Protein AF-A0A2V2AMR2-F1 (afdb_monomer)

Sequence (107 aa):
MQAVNTQLIELYWQVGAYISRKLEKAEWGDSVVGQLAEHLAQTQPGLRGFTRSNLFRMRQFYEIYCTEEKVAPLVRQLSWSHNLIIFGQSKRSEEREFYVRLSVQEK

Secondary structure (DSSP, 8-state):
-----HHHHHHHHHHHHHHHHHHHTTS--HHHHHHHHHHHHHHSTT--S--HHHHHHHHHHHHHHTT-TTTHHHHTTS-HHHHHHHHHH--SHHHHHHHHHHHHHT-

pLDDT: mean 89.45, std 8.75, range [43.75, 96.69]

Structure (mmCIF, N/CA/C/O backbone):
data_AF-A0A2V2AMR2-F1
#
_entry.id   AF-A0A2V2AMR2-F1
#
loop_
_atom_site.group_PDB
_atom_site.id
_atom_site.type_symbol
_atom_site.label_atom_id
_atom_site.label_alt_id
_atom_site.label_comp_id
_atom_site.label_asym_id
_atom_site.label_entity_id
_atom_site.label_seq_id
_atom_site.pdbx_PDB_ins_code
_atom_site.Cartn_x
_atom_site.Cartn_y
_atom_site.Cartn_z
_atom_site.occupancy
_atom_site.B_iso_or_equiv
_atom_site.auth_seq_id
_atom_site.auth_comp_id
_atom_site.auth_asym_id
_atom_site.auth_atom_id
_atom_site.pdbx_PDB_model_num
ATOM 1 N N . MET A 1 1 ? -22.111 5.982 7.376 1.00 43.75 1 MET A N 1
ATOM 2 C CA . MET A 1 1 ? -21.071 4.933 7.353 1.00 43.75 1 MET A CA 1
ATOM 3 C C . MET A 1 1 ? -20.703 4.646 5.905 1.00 43.75 1 MET A C 1
ATOM 5 O O . MET A 1 1 ? -21.557 4.194 5.154 1.00 43.75 1 MET A O 1
ATOM 9 N N . GLN A 1 2 ? -19.486 4.986 5.471 1.00 52.97 2 GLN A N 1
ATOM 10 C CA . GLN A 1 2 ? -18.995 4.570 4.152 1.00 52.97 2 GLN A CA 1
ATOM 11 C C . GLN A 1 2 ? -18.676 3.077 4.221 1.00 52.97 2 GLN A C 1
ATOM 13 O O . GLN A 1 2 ? -17.794 2.674 4.977 1.00 52.97 2 GLN A O 1
ATOM 18 N N . ALA A 1 3 ? -19.397 2.258 3.455 1.00 61.72 3 ALA A N 1
ATOM 19 C CA . ALA A 1 3 ? -19.051 0.853 3.300 1.00 61.72 3 ALA A CA 1
ATOM 20 C C . ALA A 1 3 ? -17.611 0.758 2.773 1.00 61.72 3 ALA A C 1
ATOM 22 O O . ALA A 1 3 ? -17.290 1.298 1.711 1.00 61.72 3 ALA A O 1
ATOM 23 N N . VAL A 1 4 ? -16.723 0.115 3.534 1.00 64.19 4 VAL A N 1
ATOM 24 C CA . VAL A 1 4 ? -15.365 -0.151 3.058 1.00 64.19 4 VAL A CA 1
ATOM 25 C C . VAL A 1 4 ? -15.455 -1.198 1.960 1.00 64.19 4 VAL A C 1
ATOM 27 O O . VAL A 1 4 ? -15.953 -2.299 2.181 1.00 64.19 4 VAL A O 1
ATOM 30 N N . ASN A 1 5 ? -14.955 -0.861 0.773 1.00 79.69 5 ASN A N 1
ATOM 31 C CA . ASN A 1 5 ? -14.816 -1.826 -0.307 1.00 79.69 5 ASN A CA 1
ATOM 32 C C . ASN A 1 5 ? -13.557 -2.672 -0.065 1.00 79.69 5 ASN A C 1
ATOM 34 O O . ASN A 1 5 ? -12.488 -2.379 -0.595 1.00 79.69 5 ASN A O 1
ATOM 38 N N . THR A 1 6 ? -13.680 -3.704 0.769 1.00 84.19 6 THR A N 1
ATOM 39 C CA . THR A 1 6 ? -12.573 -4.598 1.144 1.00 84.19 6 THR A CA 1
ATOM 40 C C . THR A 1 6 ? -11.919 -5.255 -0.075 1.00 84.19 6 THR A C 1
ATOM 42 O O . THR A 1 6 ? -10.706 -5.428 -0.093 1.00 84.19 6 THR A O 1
ATOM 45 N N . GLN A 1 7 ? -12.688 -5.552 -1.130 1.00 89.25 7 GLN A N 1
ATOM 46 C CA . GLN A 1 7 ? -12.148 -6.107 -2.377 1.00 89.25 7 GLN A CA 1
ATOM 47 C C . GLN A 1 7 ? -11.215 -5.120 -3.084 1.00 89.25 7 GLN A C 1
ATOM 49 O O . GLN A 1 7 ? -10.162 -5.513 -3.577 1.00 89.25 7 GLN A O 1
ATOM 54 N N . LEU A 1 8 ? -11.566 -3.831 -3.100 1.00 91.19 8 LEU A N 1
ATOM 55 C CA . LEU A 1 8 ? -10.708 -2.791 -3.666 1.00 91.19 8 LEU A CA 1
ATOM 56 C C . LEU A 1 8 ? -9.410 -2.627 -2.865 1.00 91.19 8 LEU A C 1
ATOM 58 O O . LEU A 1 8 ? -8.347 -2.453 -3.453 1.00 91.19 8 LEU A O 1
ATOM 62 N N . ILE A 1 9 ? -9.485 -2.694 -1.534 1.00 94.62 9 ILE A N 1
ATOM 63 C CA . ILE A 1 9 ? -8.297 -2.589 -0.674 1.00 94.62 9 ILE A CA 1
ATOM 64 C C . ILE A 1 9 ? -7.386 -3.805 -0.846 1.00 94.62 9 ILE A C 1
ATOM 66 O O . ILE A 1 9 ? -6.172 -3.645 -0.950 1.00 94.62 9 ILE A O 1
ATOM 70 N N . GLU A 1 10 ? -7.958 -5.003 -0.946 1.00 94.25 10 GLU A N 1
ATOM 71 C CA . GLU A 1 10 ? -7.205 -6.221 -1.248 1.00 94.25 10 GLU A CA 1
ATOM 72 C C . GLU A 1 10 ? -6.557 -6.145 -2.640 1.00 94.25 10 GLU A C 1
ATOM 74 O O . GLU A 1 10 ? -5.389 -6.489 -2.798 1.00 94.25 10 GLU A O 1
ATOM 79 N N . LEU A 1 11 ? -7.253 -5.603 -3.643 1.00 94.19 11 LEU A N 1
ATOM 80 C CA . LEU A 1 11 ? -6.665 -5.358 -4.961 1.00 94.19 11 LEU A CA 1
ATOM 81 C C . LEU A 1 11 ? -5.470 -4.397 -4.877 1.00 94.19 11 LEU A C 1
ATOM 83 O O . LEU A 1 11 ? -4.420 -4.659 -5.459 1.00 94.19 11 LEU A O 1
ATOM 87 N N . TYR A 1 12 ? -5.598 -3.300 -4.130 1.00 95.69 12 TYR A N 1
ATOM 88 C CA . TYR A 1 12 ? -4.503 -2.346 -3.929 1.00 95.69 12 TYR A CA 1
ATOM 89 C C . TYR A 1 12 ? -3.313 -2.977 -3.202 1.00 95.69 12 TYR A C 1
ATOM 91 O O . TYR A 1 12 ? -2.168 -2.728 -3.579 1.00 95.69 12 TYR A O 1
ATOM 99 N N . TRP A 1 13 ? -3.573 -3.836 -2.215 1.00 96.00 13 TRP A N 1
ATOM 100 C CA . TRP A 1 13 ? -2.547 -4.635 -1.548 1.00 96.00 13 TRP A CA 1
ATOM 101 C C . TRP A 1 13 ? -1.793 -5.532 -2.538 1.00 96.00 13 TRP A C 1
ATOM 103 O O . TRP A 1 13 ? -0.563 -5.510 -2.590 1.00 96.00 13 TRP A O 1
ATOM 113 N N . GLN A 1 14 ? -2.522 -6.277 -3.372 1.00 96.06 14 GLN A N 1
ATOM 114 C CA . GLN A 1 14 ? -1.943 -7.185 -4.365 1.00 96.06 14 GLN A CA 1
ATOM 115 C C . GLN A 1 14 ? -1.126 -6.448 -5.430 1.00 96.06 14 GLN A C 1
ATOM 117 O O . GLN A 1 14 ? -0.034 -6.893 -5.786 1.00 96.06 14 GLN A O 1
ATOM 122 N N . VAL A 1 15 ? -1.615 -5.303 -5.912 1.00 95.50 15 VAL A N 1
ATOM 123 C CA . VAL A 1 15 ? -0.891 -4.456 -6.871 1.00 95.50 15 VAL A CA 1
ATOM 124 C C . VAL A 1 15 ? 0.390 -3.913 -6.246 1.00 95.50 15 VAL A C 1
ATOM 126 O O . VAL A 1 15 ? 1.448 -3.972 -6.872 1.00 95.50 15 VAL A O 1
ATOM 129 N N . GLY A 1 16 ? 0.325 -3.453 -4.995 1.00 95.81 16 GLY A N 1
ATOM 130 C CA . GLY A 1 16 ? 1.498 -3.024 -4.240 1.00 95.81 16 GLY A CA 1
ATOM 131 C C . GLY A 1 16 ? 2.551 -4.121 -4.108 1.00 95.81 16 GLY A C 1
ATOM 132 O O . GLY A 1 16 ? 3.719 -3.898 -4.429 1.00 95.81 16 GLY A O 1
ATOM 133 N N . ALA A 1 17 ? 2.118 -5.325 -3.723 1.00 96.38 17 ALA A N 1
ATOM 134 C CA . ALA A 1 17 ? 2.971 -6.505 -3.619 1.00 96.38 17 ALA A CA 1
ATOM 135 C C . ALA A 1 17 ? 3.631 -6.864 -4.953 1.00 96.38 17 ALA A C 1
ATOM 137 O O . ALA A 1 17 ? 4.822 -7.174 -5.004 1.00 96.38 17 ALA A O 1
ATOM 138 N N . TYR A 1 18 ? 2.861 -6.820 -6.040 1.00 95.12 18 TYR A N 1
ATOM 139 C CA . TYR A 1 18 ? 3.353 -7.117 -7.378 1.00 95.12 18 TYR A CA 1
ATOM 140 C C . TYR A 1 18 ? 4.435 -6.123 -7.814 1.00 95.12 18 TYR A C 1
ATOM 142 O O . TYR A 1 18 ? 5.516 -6.543 -8.226 1.00 95.12 18 TYR A O 1
ATOM 150 N N . ILE A 1 19 ? 4.175 -4.821 -7.660 1.00 93.81 19 ILE A N 1
ATOM 151 C CA . ILE A 1 19 ? 5.135 -3.763 -8.000 1.00 93.81 19 ILE A CA 1
ATOM 152 C C . ILE A 1 19 ? 6.416 -3.907 -7.168 1.00 93.81 19 ILE A C 1
ATOM 154 O O . ILE A 1 19 ? 7.508 -3.873 -7.731 1.00 93.81 19 ILE A O 1
ATOM 158 N N . SER A 1 20 ? 6.291 -4.096 -5.850 1.00 94.31 20 SER A N 1
ATOM 159 C CA . SER A 1 20 ? 7.439 -4.221 -4.941 1.00 94.31 20 SER A CA 1
ATOM 160 C C . SER A 1 20 ? 8.347 -5.396 -5.333 1.00 94.31 20 SER A C 1
ATOM 162 O O . SER A 1 20 ? 9.538 -5.205 -5.563 1.00 94.31 20 SER A O 1
ATOM 164 N N . ARG A 1 21 ? 7.774 -6.586 -5.576 1.00 93.25 21 ARG A N 1
ATOM 165 C CA . ARG A 1 21 ? 8.528 -7.778 -6.018 1.00 93.25 21 ARG A CA 1
ATOM 166 C C . ARG A 1 21 ? 9.220 -7.593 -7.369 1.00 93.25 21 ARG A C 1
ATOM 168 O O . ARG A 1 21 ? 10.302 -8.132 -7.581 1.00 93.25 21 ARG A O 1
ATOM 175 N N . LYS A 1 22 ? 8.590 -6.883 -8.310 1.00 91.88 22 LYS A N 1
ATOM 176 C CA . LYS A 1 22 ? 9.182 -6.610 -9.630 1.00 91.88 22 LYS A CA 1
ATOM 177 C C . LYS A 1 22 ? 10.382 -5.666 -9.542 1.00 91.88 22 LYS A C 1
ATOM 179 O O . LYS A 1 22 ? 11.356 -5.863 -10.265 1.00 91.88 22 LYS A O 1
ATOM 184 N N . LEU A 1 23 ? 10.325 -4.680 -8.648 1.00 88.00 23 LEU A N 1
ATOM 185 C CA . LEU A 1 23 ? 11.438 -3.764 -8.389 1.00 88.00 23 LEU A CA 1
ATOM 186 C C . LEU A 1 23 ? 12.572 -4.450 -7.621 1.00 88.00 23 LEU A C 1
ATOM 188 O O . LEU A 1 23 ? 13.730 -4.291 -7.989 1.00 88.00 23 LEU A O 1
ATOM 192 N N . GLU A 1 24 ? 12.249 -5.259 -6.608 1.00 88.31 24 GLU A N 1
ATOM 193 C CA . GLU A 1 24 ? 13.236 -6.017 -5.824 1.00 88.31 24 GLU A CA 1
ATOM 194 C C . GLU A 1 24 ? 14.074 -6.954 -6.706 1.00 88.31 24 GLU A C 1
ATOM 196 O O . GLU A 1 24 ? 15.289 -7.042 -6.556 1.00 88.31 24 GLU A O 1
ATOM 201 N N . LYS A 1 25 ? 13.442 -7.602 -7.692 1.00 87.88 25 LYS A N 1
ATOM 202 C CA . LYS A 1 25 ? 14.128 -8.460 -8.670 1.00 87.88 25 LYS A CA 1
ATOM 203 C C . LYS A 1 25 ? 14.908 -7.693 -9.746 1.00 87.88 25 LYS A C 1
ATOM 205 O O . LYS A 1 25 ? 15.424 -8.323 -10.665 1.00 87.88 25 LYS A O 1
ATOM 210 N N . ALA A 1 26 ? 14.950 -6.359 -9.676 1.00 81.44 26 ALA A N 1
ATOM 211 C CA . ALA A 1 26 ? 15.488 -5.470 -10.708 1.00 81.44 26 ALA A CA 1
ATOM 212 C C . ALA A 1 26 ? 14.891 -5.708 -12.113 1.00 81.44 26 ALA A C 1
ATOM 214 O O . ALA A 1 26 ? 15.459 -5.288 -13.119 1.00 81.44 26 ALA A O 1
ATOM 215 N N . GLU A 1 27 ? 13.728 -6.366 -12.194 1.00 79.38 27 GLU A N 1
ATOM 216 C CA . GLU A 1 27 ? 13.010 -6.569 -13.453 1.00 79.38 27 GLU A CA 1
ATOM 217 C C . GLU A 1 27 ? 12.397 -5.244 -13.917 1.00 79.38 27 GLU A C 1
ATOM 219 O O . GLU A 1 27 ? 12.285 -4.991 -15.117 1.00 79.38 27 GLU A O 1
ATOM 224 N N . TRP A 1 28 ? 11.989 -4.400 -12.963 1.00 81.81 28 TRP A N 1
ATOM 225 C CA . TRP A 1 28 ? 11.431 -3.073 -13.198 1.00 81.81 28 TRP A CA 1
ATOM 226 C C . TRP A 1 28 ? 12.359 -1.988 -12.645 1.00 81.81 28 TRP A C 1
ATOM 228 O O . TRP A 1 28 ? 12.946 -2.144 -11.580 1.00 81.81 28 TRP A O 1
ATOM 238 N N . GLY A 1 29 ? 12.451 -0.863 -13.355 1.00 76.62 29 GLY A N 1
ATOM 239 C CA . GLY A 1 29 ? 12.916 0.411 -12.797 1.00 76.62 29 GLY A CA 1
ATOM 240 C C . GLY A 1 29 ? 11.732 1.303 -12.403 1.00 76.62 29 GLY A C 1
ATOM 241 O O . GLY A 1 29 ? 10.593 1.038 -12.789 1.00 76.62 29 GLY A O 1
ATOM 242 N N . ASP A 1 30 ? 11.981 2.409 -11.693 1.00 73.19 30 ASP A N 1
ATOM 243 C CA . ASP A 1 30 ? 10.922 3.346 -11.259 1.00 73.19 30 ASP A CA 1
ATOM 244 C C . ASP A 1 30 ? 10.116 3.961 -12.427 1.00 73.19 30 ASP A C 1
ATOM 246 O O . ASP A 1 30 ? 8.969 4.389 -12.251 1.00 73.19 30 ASP A O 1
ATOM 250 N N . SER A 1 31 ? 10.681 3.989 -13.639 1.00 82.31 31 SER A N 1
ATOM 251 C CA . SER A 1 31 ? 9.989 4.417 -14.864 1.00 82.31 31 SER A CA 1
ATOM 252 C C . SER A 1 31 ? 8.882 3.448 -15.294 1.00 82.31 31 SER A C 1
ATOM 254 O O . SER A 1 31 ? 7.867 3.886 -15.837 1.00 82.31 31 SER A O 1
ATOM 256 N N . VAL A 1 32 ? 9.022 2.153 -14.993 1.00 86.12 32 VAL A N 1
ATOM 257 C CA . VAL A 1 32 ? 8.077 1.101 -15.404 1.00 86.12 32 VAL A CA 1
ATOM 258 C C . VAL A 1 32 ? 6.740 1.239 -14.677 1.00 86.12 32 VAL A C 1
ATOM 260 O O . VAL A 1 32 ? 5.690 0.996 -15.263 1.00 86.12 32 VAL A O 1
ATOM 263 N N . VAL A 1 33 ? 6.740 1.735 -13.436 1.00 88.12 33 VAL A N 1
ATOM 264 C CA . VAL A 1 33 ? 5.496 2.052 -12.708 1.00 88.12 33 VAL A CA 1
ATOM 265 C C . VAL A 1 33 ? 4.712 3.167 -13.413 1.00 88.12 33 VAL A C 1
ATOM 267 O O . VAL A 1 33 ? 3.483 3.140 -13.452 1.00 88.12 33 VAL A O 1
ATOM 270 N N . GLY A 1 34 ? 5.416 4.141 -14.002 1.00 89.00 34 GLY A N 1
ATOM 271 C CA . GLY A 1 34 ? 4.803 5.178 -14.836 1.00 89.00 34 GLY A CA 1
ATOM 272 C C . GLY A 1 34 ? 4.181 4.600 -16.105 1.00 89.00 34 GLY A C 1
ATOM 273 O O . GLY A 1 34 ? 3.006 4.842 -16.367 1.00 89.00 34 GLY A O 1
ATOM 274 N N . GLN A 1 35 ? 4.935 3.762 -16.821 1.00 90.62 35 GLN A N 1
ATOM 275 C CA . GLN A 1 35 ? 4.459 3.085 -18.032 1.00 90.62 35 GLN A CA 1
ATOM 276 C C . GLN A 1 35 ? 3.248 2.186 -17.753 1.00 90.62 35 GLN A C 1
ATOM 278 O O . GLN A 1 35 ? 2.320 2.147 -18.553 1.00 90.62 35 GLN A O 1
ATOM 283 N N . LEU A 1 36 ? 3.208 1.509 -16.599 1.00 90.62 36 LEU A N 1
ATOM 284 C CA . LEU A 1 36 ? 2.047 0.721 -16.185 1.00 90.62 36 LEU A CA 1
ATOM 285 C C . LEU A 1 36 ? 0.798 1.596 -16.022 1.00 90.62 36 LEU A C 1
ATOM 287 O O . LEU A 1 36 ? -0.270 1.223 -16.501 1.00 90.62 36 LEU A O 1
ATOM 291 N N . ALA A 1 37 ? 0.915 2.757 -15.369 1.00 92.19 37 ALA A N 1
ATOM 292 C CA . ALA A 1 37 ? -0.213 3.678 -15.227 1.00 92.19 37 ALA A CA 1
ATOM 293 C C . ALA A 1 37 ? -0.711 4.191 -16.585 1.00 92.19 37 ALA A C 1
ATOM 295 O O . ALA A 1 37 ? -1.918 4.234 -16.820 1.00 92.19 37 ALA A O 1
ATOM 296 N N . GLU A 1 38 ? 0.206 4.562 -17.480 1.00 92.69 38 GLU A N 1
ATOM 297 C CA . GLU A 1 38 ? -0.128 5.007 -18.838 1.00 92.69 38 GLU A CA 1
ATOM 298 C C . GLU A 1 38 ? -0.809 3.896 -19.638 1.00 92.69 38 GLU A C 1
ATOM 300 O O . GLU A 1 38 ? -1.853 4.123 -20.248 1.00 92.69 38 GLU A O 1
ATOM 305 N N . HIS A 1 39 ? -0.270 2.679 -19.572 1.00 92.44 39 HIS A N 1
ATOM 306 C CA . HIS A 1 39 ? -0.843 1.512 -20.224 1.00 92.44 39 HIS A CA 1
ATOM 307 C C . HIS A 1 39 ? -2.267 1.237 -19.733 1.00 92.44 39 HIS A C 1
ATOM 309 O O . HIS A 1 39 ? -3.169 1.094 -20.551 1.00 92.44 39 HIS A O 1
ATOM 315 N N . LEU A 1 40 ? -2.496 1.224 -18.414 1.00 92.19 40 LEU A N 1
ATOM 316 C CA . LEU A 1 40 ? -3.827 1.015 -17.833 1.00 92.19 40 LEU A CA 1
ATOM 317 C C . LEU A 1 40 ? -4.816 2.117 -18.232 1.00 92.19 40 LEU A C 1
ATOM 319 O O . LEU A 1 40 ? -5.984 1.829 -18.484 1.00 92.19 40 LEU A O 1
ATOM 323 N N . ALA A 1 41 ? -4.359 3.368 -18.317 1.00 91.94 41 ALA A N 1
ATOM 324 C CA . ALA A 1 41 ? -5.198 4.478 -18.761 1.00 91.94 41 ALA A CA 1
ATOM 325 C C . ALA A 1 41 ? -5.619 4.339 -20.235 1.00 91.94 41 ALA A C 1
ATOM 327 O O . ALA A 1 41 ? -6.736 4.720 -20.585 1.00 91.94 41 ALA A O 1
ATOM 328 N N . GLN A 1 42 ? -4.746 3.788 -21.084 1.00 93.69 42 GLN A N 1
ATOM 329 C CA . GLN A 1 42 ? -5.016 3.567 -22.507 1.00 93.69 42 GLN A CA 1
ATOM 330 C C . GLN A 1 42 ? -5.878 2.325 -22.761 1.00 93.69 42 GLN A C 1
ATOM 332 O O . GLN A 1 42 ? -6.799 2.380 -23.572 1.00 93.69 42 GLN A O 1
ATOM 337 N N . THR A 1 43 ? -5.587 1.206 -22.093 1.00 94.38 43 THR A N 1
ATOM 338 C CA . THR A 1 43 ? -6.261 -0.080 -22.344 1.00 94.38 43 THR A CA 1
ATOM 339 C C . THR A 1 43 ? -7.573 -0.231 -21.593 1.00 94.38 43 THR A C 1
ATOM 341 O O . THR A 1 43 ? -8.467 -0.926 -22.071 1.00 94.38 43 THR A O 1
ATOM 344 N N . GLN A 1 44 ? -7.725 0.451 -20.455 1.00 91.50 44 GLN A N 1
ATOM 345 C CA . GLN A 1 44 ? -8.934 0.405 -19.643 1.00 91.50 44 GLN A CA 1
ATOM 346 C C . GLN A 1 44 ? -9.510 1.814 -19.408 1.00 91.50 44 GLN A C 1
ATOM 348 O O . GLN A 1 44 ? -9.547 2.300 -18.270 1.00 91.50 44 GLN A O 1
ATOM 353 N N . PRO A 1 45 ? -9.997 2.492 -20.467 1.00 81.69 45 PRO A N 1
ATOM 354 C CA . PRO A 1 45 ? -10.595 3.816 -20.343 1.00 81.69 45 PRO A CA 1
ATOM 355 C C . PRO A 1 45 ? -11.836 3.745 -19.441 1.00 81.69 45 PRO A C 1
ATOM 357 O O . PRO A 1 45 ? -12.836 3.110 -19.765 1.00 81.69 45 PRO A O 1
ATOM 360 N N . GLY A 1 46 ? -11.747 4.370 -18.264 1.00 84.00 46 GLY A N 1
ATOM 361 C CA . GLY A 1 46 ? -12.777 4.331 -17.217 1.00 84.00 46 GLY A CA 1
ATOM 362 C C . GLY A 1 46 ? -12.308 3.713 -15.898 1.00 84.00 46 GLY A C 1
ATOM 363 O O . GLY A 1 46 ? -12.932 3.955 -14.863 1.00 84.00 46 GLY A O 1
ATOM 364 N N . LEU A 1 47 ? -11.181 2.994 -15.896 1.00 87.12 47 LEU A N 1
ATOM 365 C CA . LEU A 1 47 ? -10.558 2.498 -14.674 1.00 87.12 47 LEU A CA 1
ATOM 366 C C . LEU A 1 47 ? -9.991 3.672 -13.859 1.00 87.12 47 LEU A C 1
ATOM 368 O O . LEU A 1 47 ? -9.046 4.348 -14.264 1.00 87.12 47 LEU A O 1
ATOM 372 N N . ARG A 1 48 ? -10.582 3.932 -12.690 1.00 87.56 48 ARG A N 1
ATOM 373 C CA . ARG A 1 48 ? -10.161 5.006 -11.777 1.00 87.56 48 ARG A CA 1
ATOM 374 C C . ARG A 1 48 ? -9.278 4.454 -10.664 1.00 87.56 48 ARG A C 1
ATOM 376 O O . ARG A 1 48 ? -9.425 3.309 -10.258 1.00 87.56 48 ARG A O 1
ATOM 383 N N . GLY A 1 49 ? -8.387 5.293 -10.136 1.00 88.81 49 GLY A N 1
ATOM 384 C CA . GLY A 1 49 ? -7.532 4.935 -8.999 1.00 88.81 49 GLY A CA 1
ATOM 385 C C . GLY A 1 49 ? -6.200 4.274 -9.366 1.00 88.81 49 GLY A C 1
ATOM 386 O O . GLY A 1 49 ? -5.428 3.972 -8.469 1.00 88.81 49 GLY A O 1
ATOM 387 N N . PHE A 1 50 ? -5.866 4.116 -10.647 1.00 93.12 50 PHE A N 1
ATOM 388 C CA . PHE A 1 50 ? -4.599 3.512 -11.096 1.00 93.12 50 PHE A CA 1
ATOM 389 C C . PHE A 1 50 ? -3.652 4.541 -11.727 1.00 93.12 50 PHE A C 1
ATOM 391 O O . PHE A 1 50 ? -2.968 4.279 -12.709 1.00 93.12 50 PHE A O 1
ATOM 398 N N . THR A 1 51 ? -3.615 5.749 -11.161 1.00 93.38 51 THR A N 1
ATOM 399 C CA . THR A 1 51 ? -2.641 6.769 -11.568 1.00 93.38 51 THR A CA 1
ATOM 400 C C . THR A 1 51 ? -1.248 6.402 -11.068 1.00 93.38 51 THR A C 1
ATOM 402 O O . THR A 1 51 ? -1.116 5.720 -10.051 1.00 93.38 51 THR A O 1
ATOM 405 N N . ARG A 1 52 ? -0.201 6.929 -11.716 1.00 92.94 52 ARG A N 1
ATOM 406 C CA . ARG A 1 52 ? 1.199 6.726 -11.303 1.00 92.94 52 ARG A CA 1
ATOM 407 C C . ARG A 1 52 ? 1.388 6.937 -9.797 1.00 92.94 52 ARG A C 1
ATOM 409 O O . ARG A 1 52 ? 1.893 6.058 -9.108 1.00 92.94 52 ARG A O 1
ATOM 416 N N . SER A 1 53 ? 0.913 8.064 -9.264 1.00 93.00 53 SER A N 1
ATOM 417 C CA . SER A 1 53 ? 1.018 8.376 -7.833 1.00 93.00 53 SER A CA 1
ATOM 418 C C . SER A 1 53 ? 0.261 7.388 -6.944 1.00 93.00 53 SER A C 1
ATOM 420 O O . SER A 1 53 ? 0.713 7.100 -5.838 1.00 93.00 53 SER A O 1
ATOM 422 N N . ASN A 1 54 ? -0.886 6.866 -7.393 1.00 95.25 54 ASN A N 1
ATOM 423 C CA . ASN A 1 54 ? -1.622 5.886 -6.601 1.00 95.25 54 ASN A CA 1
ATOM 424 C C . ASN A 1 54 ? -0.960 4.503 -6.642 1.00 95.25 54 ASN A C 1
ATOM 426 O O . ASN A 1 54 ? -0.939 3.842 -5.614 1.00 95.25 54 ASN A O 1
ATOM 430 N N . LEU A 1 55 ? -0.335 4.106 -7.754 1.00 95.25 55 LEU A N 1
ATOM 431 C CA . LEU A 1 55 ? 0.472 2.880 -7.820 1.00 95.25 55 LEU A CA 1
ATOM 432 C C . LEU A 1 55 ? 1.666 2.927 -6.854 1.00 95.25 55 LEU A C 1
ATOM 434 O O . LEU A 1 55 ? 1.922 1.954 -6.149 1.00 95.25 55 LEU A O 1
ATOM 438 N N . PHE A 1 56 ? 2.349 4.072 -6.746 1.00 93.88 56 PHE A N 1
ATOM 439 C CA . PHE A 1 56 ? 3.396 4.255 -5.731 1.00 93.88 56 PHE A CA 1
ATOM 440 C C . PHE A 1 56 ? 2.851 4.134 -4.305 1.00 93.88 56 PHE A C 1
ATOM 442 O O . PHE A 1 56 ? 3.479 3.500 -3.463 1.00 93.88 56 PHE A O 1
ATOM 449 N N . ARG A 1 57 ? 1.664 4.687 -4.034 1.00 96.00 57 ARG A N 1
ATOM 450 C CA . ARG A 1 57 ? 1.004 4.533 -2.728 1.00 96.00 57 ARG A CA 1
ATOM 451 C C . ARG A 1 57 ? 0.594 3.092 -2.449 1.00 96.00 57 ARG A C 1
ATOM 453 O O . ARG A 1 57 ? 0.724 2.661 -1.314 1.00 96.00 57 ARG A O 1
ATOM 460 N N . MET A 1 58 ? 0.133 2.341 -3.451 1.00 96.69 58 MET A N 1
ATOM 461 C CA . MET A 1 58 ? -0.151 0.907 -3.313 1.00 96.69 58 MET A CA 1
ATOM 462 C C . MET A 1 58 ? 1.124 0.128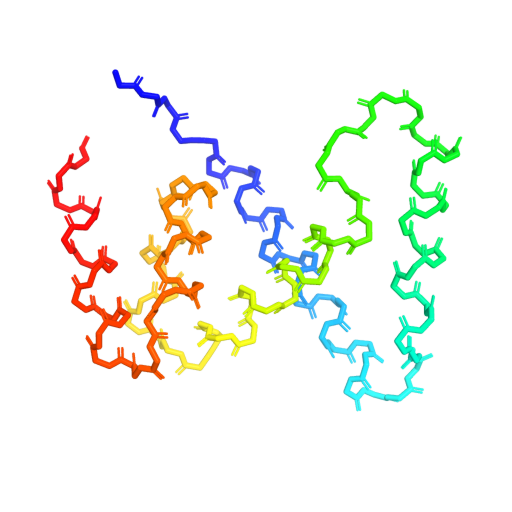 -2.972 1.00 96.69 58 MET A C 1
ATOM 464 O O . MET A 1 58 ? 1.108 -0.692 -2.058 1.00 96.69 58 MET A O 1
ATOM 468 N N . ARG A 1 59 ? 2.245 0.426 -3.648 1.00 95.44 59 ARG A N 1
ATOM 469 C CA . ARG A 1 59 ? 3.562 -0.149 -3.326 1.00 95.44 59 ARG A CA 1
ATOM 470 C C . ARG A 1 59 ? 3.950 0.142 -1.877 1.00 95.44 59 ARG A C 1
ATOM 472 O O . ARG A 1 59 ? 4.197 -0.789 -1.121 1.00 95.44 59 ARG A O 1
ATOM 479 N N . GLN A 1 60 ? 3.926 1.414 -1.484 1.00 95.06 60 GLN A N 1
ATOM 480 C CA . GLN A 1 60 ? 4.249 1.845 -0.125 1.00 95.06 60 GLN A CA 1
ATOM 481 C C . GLN A 1 60 ? 3.330 1.191 0.917 1.00 95.06 60 GLN A C 1
ATOM 483 O O . GLN A 1 60 ? 3.795 0.765 1.967 1.00 95.06 60 GLN A O 1
ATOM 488 N N . PHE A 1 61 ? 2.034 1.082 0.619 1.00 96.44 61 PHE A N 1
ATOM 489 C CA . PHE A 1 61 ? 1.059 0.418 1.478 1.00 96.44 61 PHE A CA 1
ATOM 490 C C . PHE A 1 61 ? 1.448 -1.038 1.755 1.00 96.44 61 PHE A C 1
ATOM 492 O O . PHE A 1 61 ? 1.441 -1.463 2.907 1.00 96.44 61 PHE A O 1
ATOM 499 N N . TYR A 1 62 ? 1.843 -1.782 0.721 1.00 96.62 62 TYR A N 1
ATOM 500 C CA . TYR A 1 62 ? 2.358 -3.135 0.898 1.00 96.62 62 TYR A CA 1
ATOM 501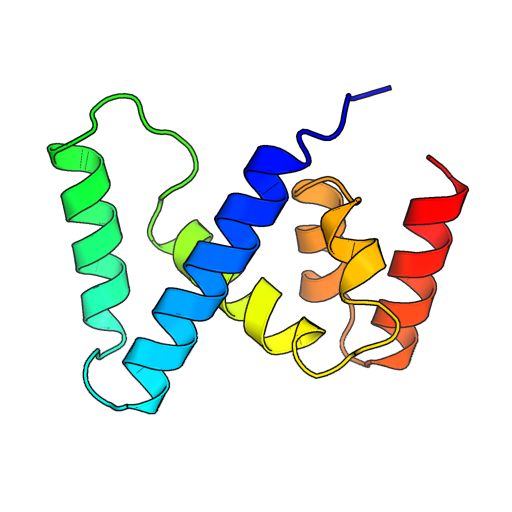 C C . TYR A 1 62 ? 3.677 -3.146 1.682 1.00 96.62 62 TYR A C 1
ATOM 503 O O . TYR A 1 62 ? 3.777 -3.851 2.677 1.00 96.62 62 TYR A O 1
ATOM 511 N N . GLU A 1 63 ? 4.670 -2.355 1.273 1.00 94.56 63 GLU A N 1
ATOM 512 C CA . GLU A 1 63 ? 6.022 -2.355 1.860 1.00 94.56 63 GLU A CA 1
ATOM 513 C C . GLU A 1 63 ? 6.038 -1.991 3.348 1.00 94.56 63 GLU A C 1
ATOM 515 O O . GLU A 1 63 ? 6.826 -2.545 4.108 1.00 94.56 63 GLU A O 1
ATOM 520 N N . ILE A 1 64 ? 5.156 -1.084 3.776 1.00 94.25 64 ILE A N 1
ATOM 521 C CA . ILE A 1 64 ? 5.064 -0.664 5.179 1.00 94.25 64 ILE A CA 1
ATOM 522 C C . ILE A 1 64 ? 4.484 -1.769 6.058 1.00 94.25 64 ILE A C 1
ATOM 524 O O . ILE A 1 64 ? 4.947 -1.959 7.177 1.00 94.25 64 ILE A O 1
ATOM 528 N N . TYR A 1 65 ? 3.461 -2.476 5.581 1.00 94.94 65 TYR A N 1
ATOM 529 C CA . TYR A 1 65 ? 2.682 -3.376 6.430 1.00 94.94 65 TYR A CA 1
ATOM 530 C C . TYR A 1 65 ? 2.979 -4.858 6.198 1.00 94.94 65 TYR A C 1
ATOM 532 O O . TYR A 1 65 ? 2.553 -5.679 7.006 1.00 94.94 65 TYR A O 1
ATOM 540 N N . CYS A 1 66 ? 3.694 -5.243 5.134 1.00 93.50 66 CYS A N 1
ATOM 541 C CA . CYS A 1 66 ? 3.970 -6.654 4.837 1.00 93.50 66 CYS A CA 1
ATOM 542 C C . CYS A 1 66 ? 4.842 -7.338 5.899 1.00 93.50 66 CYS A C 1
ATOM 544 O O . CYS A 1 66 ? 4.768 -8.556 6.042 1.00 93.50 66 CYS A O 1
ATOM 546 N N . THR A 1 67 ? 5.614 -6.564 6.664 1.00 89.62 67 THR A N 1
ATOM 547 C CA . THR A 1 67 ? 6.438 -7.032 7.788 1.00 89.62 67 THR A CA 1
ATOM 548 C C . THR A 1 67 ? 5.776 -6.815 9.153 1.00 89.62 67 THR A C 1
ATOM 550 O O . THR A 1 67 ? 6.246 -7.347 10.156 1.00 89.62 67 THR A O 1
ATOM 553 N N . GLU A 1 68 ? 4.664 -6.074 9.221 1.00 88.88 68 GLU A N 1
ATOM 554 C CA . GLU A 1 68 ? 3.944 -5.786 10.463 1.00 88.88 68 GLU A CA 1
ATOM 555 C C . GLU A 1 68 ? 2.751 -6.753 10.637 1.00 88.88 68 GLU A C 1
ATOM 557 O O . GLU A 1 68 ? 1.582 -6.379 10.499 1.00 88.88 68 GLU A O 1
ATOM 562 N N . GLU A 1 69 ? 3.041 -8.023 10.956 1.00 86.00 69 GLU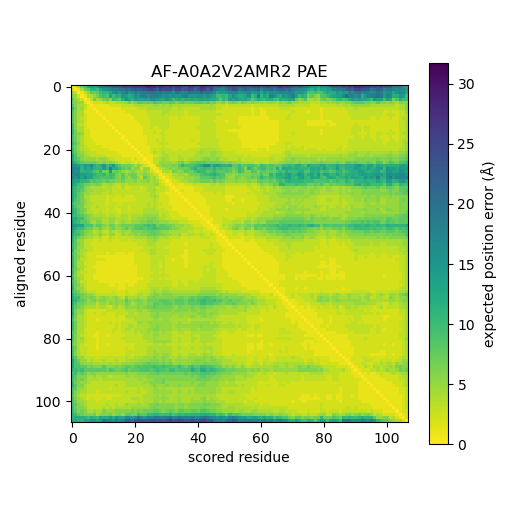 A N 1
ATOM 563 C CA . GLU A 1 69 ? 2.066 -9.137 10.983 1.00 86.00 69 GLU A CA 1
ATOM 564 C C . GLU A 1 69 ? 0.771 -8.840 11.761 1.00 86.00 69 GLU A C 1
ATOM 566 O O . GLU A 1 69 ? -0.316 -9.260 11.361 1.00 86.00 69 GLU A O 1
ATOM 571 N N . LYS A 1 70 ? 0.868 -8.081 12.861 1.00 87.94 70 LYS A N 1
ATOM 572 C CA . LYS A 1 70 ? -0.276 -7.734 13.720 1.00 87.94 70 LYS A CA 1
ATOM 573 C C . LYS A 1 70 ? -1.274 -6.796 13.041 1.00 87.94 70 LYS A C 1
ATOM 575 O O . LYS A 1 70 ? -2.472 -6.895 13.297 1.00 87.94 70 LYS A O 1
ATOM 580 N N . VAL A 1 71 ? -0.796 -5.869 12.213 1.00 90.44 71 VAL A N 1
ATOM 581 C CA . VAL A 1 71 ? -1.624 -4.806 11.618 1.00 90.44 71 VAL A CA 1
ATOM 582 C C . VAL A 1 71 ? -1.952 -5.069 10.154 1.00 90.44 71 VAL A C 1
ATOM 584 O O . VAL A 1 71 ? -2.981 -4.590 9.685 1.00 90.44 71 VAL A O 1
ATOM 587 N N . ALA A 1 72 ? -1.173 -5.899 9.455 1.00 90.19 72 ALA A N 1
ATOM 588 C CA . ALA A 1 72 ? -1.448 -6.341 8.087 1.00 90.19 72 ALA A CA 1
ATOM 589 C C . ALA A 1 72 ? -2.902 -6.826 7.840 1.00 90.19 72 ALA A C 1
ATOM 591 O O . ALA A 1 72 ? -3.490 -6.475 6.812 1.00 90.19 72 ALA A O 1
ATOM 592 N N . PRO A 1 73 ? -3.555 -7.613 8.723 1.00 90.44 73 PRO A N 1
ATOM 593 C CA . PRO A 1 73 ? -4.969 -7.962 8.543 1.00 90.44 73 PRO A CA 1
ATOM 594 C C . PRO A 1 73 ? -5.936 -6.810 8.859 1.00 90.44 73 PRO A C 1
ATOM 596 O O . PRO A 1 73 ? -7.047 -6.789 8.332 1.00 90.44 73 PRO A O 1
ATOM 599 N N . LEU A 1 74 ? -5.540 -5.856 9.703 1.00 92.12 74 LEU A N 1
ATOM 600 C CA . LEU A 1 74 ? -6.378 -4.732 10.128 1.00 92.12 74 LEU A CA 1
ATOM 601 C C . LEU A 1 74 ? -6.444 -3.643 9.056 1.00 92.12 74 LEU A C 1
ATOM 603 O O . LEU A 1 74 ? -7.525 -3.172 8.714 1.00 92.12 74 LEU A O 1
ATOM 607 N N . VAL A 1 75 ? -5.307 -3.294 8.454 1.00 91.94 75 VAL A N 1
ATOM 608 C CA . VAL A 1 75 ? -5.225 -2.258 7.410 1.00 91.94 75 VAL A CA 1
ATOM 609 C C . VAL A 1 75 ? -6.035 -2.608 6.163 1.00 91.94 75 VAL A C 1
ATOM 611 O O . VAL A 1 75 ? -6.615 -1.731 5.522 1.00 91.94 75 VAL A O 1
ATOM 614 N N . ARG A 1 76 ? -6.169 -3.906 5.866 1.00 90.81 76 ARG A N 1
ATOM 615 C CA . ARG A 1 76 ? -7.009 -4.422 4.775 1.00 90.81 76 ARG A CA 1
ATOM 616 C C . ARG A 1 76 ? -8.507 -4.248 5.027 1.00 90.81 76 ARG A C 1
ATOM 618 O O . ARG A 1 76 ? -9.297 -4.290 4.091 1.00 90.81 76 ARG A O 1
ATOM 625 N N . GLN A 1 77 ? -8.899 -4.011 6.276 1.00 90.12 77 GLN A N 1
ATOM 626 C CA . GLN A 1 77 ? -10.273 -3.696 6.653 1.00 90.12 77 GLN A CA 1
ATOM 627 C C . GLN A 1 77 ? -10.529 -2.185 6.669 1.00 90.12 77 GLN A C 1
ATOM 629 O O . GLN A 1 77 ? -11.686 -1.776 6.719 1.00 90.12 77 GLN A O 1
ATOM 634 N N . LEU A 1 78 ? -9.501 -1.338 6.626 1.00 91.81 78 LEU A N 1
ATOM 635 C CA . LEU A 1 78 ? -9.661 0.115 6.638 1.00 91.81 78 LEU A CA 1
ATOM 636 C C . LEU A 1 78 ? -9.949 0.668 5.237 1.00 91.81 78 LEU A C 1
ATOM 638 O O . LEU A 1 78 ? -9.563 0.091 4.223 1.00 91.81 78 LEU A O 1
ATOM 642 N N . SER A 1 79 ? -10.630 1.816 5.171 1.00 92.81 79 SER A N 1
ATOM 643 C CA . SER A 1 79 ? -10.817 2.534 3.907 1.00 92.81 79 SER A CA 1
ATOM 644 C C . SER A 1 79 ? -9.467 2.978 3.332 1.00 92.81 79 SER A C 1
ATOM 646 O O . SER A 1 79 ? -8.483 3.146 4.057 1.00 92.81 79 SER A O 1
ATOM 648 N N . TRP A 1 80 ? -9.413 3.222 2.020 1.00 94.31 80 TRP A N 1
ATOM 649 C CA . TRP A 1 80 ? -8.178 3.692 1.388 1.00 94.31 80 TRP A CA 1
ATOM 650 C C . TRP A 1 80 ? -7.707 5.027 1.979 1.00 94.31 80 TRP A C 1
ATOM 652 O O . TRP A 1 80 ? -6.520 5.207 2.228 1.00 94.31 80 TRP A O 1
ATOM 662 N N . SER A 1 81 ? -8.643 5.929 2.286 1.00 92.75 81 SER A N 1
ATOM 663 C CA . SER A 1 81 ? -8.344 7.220 2.909 1.00 92.75 81 SER A CA 1
ATOM 664 C C . SER A 1 81 ? -7.725 7.075 4.299 1.00 92.75 81 SER A C 1
ATOM 666 O O . SER A 1 81 ? -6.750 7.762 4.588 1.00 92.75 81 SER A O 1
ATOM 668 N N . HIS A 1 82 ? -8.238 6.168 5.142 1.00 93.25 82 HIS A N 1
ATOM 669 C CA . HIS A 1 82 ? -7.632 5.901 6.451 1.00 93.25 82 HIS A CA 1
ATOM 670 C C . HIS A 1 82 ? -6.207 5.382 6.301 1.00 93.25 82 HIS A C 1
ATOM 672 O O . HIS A 1 82 ? -5.303 5.919 6.932 1.00 93.25 82 HIS A O 1
ATOM 678 N N . ASN A 1 83 ? -5.991 4.408 5.413 1.00 95.12 83 ASN A N 1
ATOM 679 C CA . ASN A 1 83 ? -4.650 3.895 5.151 1.00 95.12 83 ASN A CA 1
ATOM 680 C C . ASN A 1 83 ? -3.698 5.024 4.725 1.00 95.12 83 ASN A C 1
ATOM 682 O O . ASN A 1 83 ? -2.665 5.210 5.363 1.00 95.12 83 ASN A O 1
ATOM 686 N N . LEU A 1 84 ? -4.086 5.841 3.737 1.00 94.69 84 LEU A N 1
ATOM 687 C CA . LEU A 1 84 ? -3.283 6.975 3.260 1.00 94.69 84 LEU A CA 1
ATOM 688 C C . LEU A 1 84 ? -2.910 7.967 4.366 1.00 94.69 84 LEU A C 1
ATOM 690 O O . LEU A 1 84 ? -1.784 8.461 4.389 1.00 94.69 84 LEU A O 1
ATOM 694 N N . ILE A 1 85 ? -3.848 8.273 5.263 1.00 95.06 85 ILE A N 1
ATOM 695 C CA . ILE A 1 85 ? -3.608 9.172 6.395 1.00 95.06 85 ILE A CA 1
ATOM 696 C C . ILE A 1 85 ? -2.614 8.535 7.364 1.00 95.06 85 ILE A C 1
ATOM 698 O O . ILE A 1 85 ? -1.621 9.167 7.716 1.00 95.06 85 ILE A O 1
ATOM 702 N N . ILE A 1 86 ? -2.850 7.282 7.759 1.00 94.69 86 ILE A N 1
ATOM 703 C CA . ILE A 1 86 ? -2.050 6.611 8.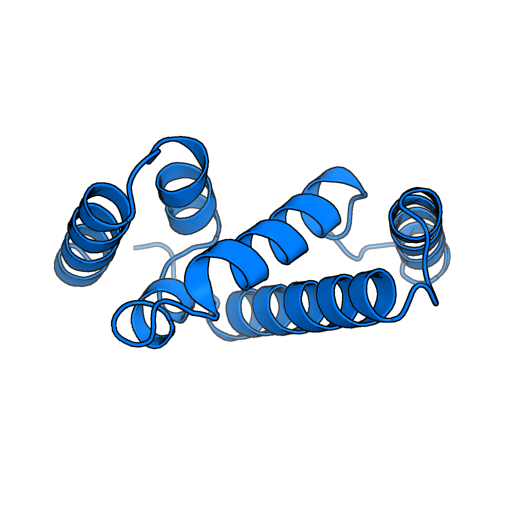783 1.00 94.69 86 ILE A CA 1
ATOM 704 C C . ILE A 1 86 ? -0.606 6.462 8.315 1.00 94.69 86 ILE A C 1
ATOM 706 O O . ILE A 1 86 ? 0.295 6.966 8.980 1.00 94.69 86 ILE A O 1
ATOM 710 N N . PHE A 1 87 ? -0.358 5.820 7.171 1.00 92.88 87 PHE A N 1
ATOM 711 C CA . PHE A 1 87 ? 1.018 5.591 6.724 1.00 92.88 87 PHE A CA 1
ATOM 712 C C . PHE A 1 87 ? 1.684 6.847 6.147 1.00 92.88 87 PHE A C 1
ATOM 714 O O . PHE A 1 87 ? 2.908 6.905 6.057 1.00 92.88 87 PHE A O 1
ATOM 721 N N . GLY A 1 88 ? 0.897 7.853 5.750 1.00 91.69 88 GLY A N 1
ATOM 722 C CA . GLY A 1 88 ? 1.411 9.139 5.287 1.00 91.69 88 GLY A CA 1
ATOM 723 C C . GLY A 1 88 ? 1.872 10.057 6.422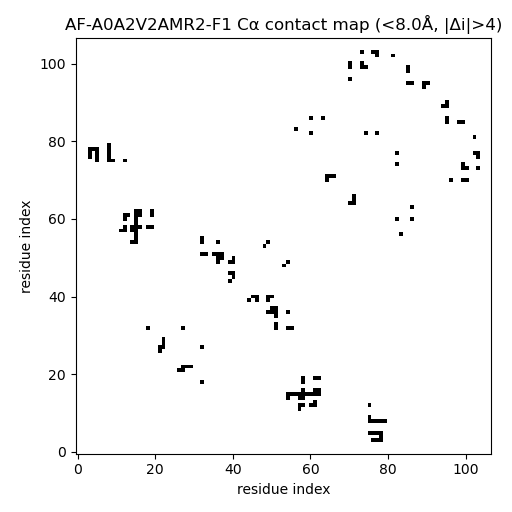 1.00 91.69 88 GLY A C 1
ATOM 724 O O . GLY A 1 88 ? 2.771 10.868 6.209 1.00 91.69 88 GLY A O 1
ATOM 725 N N . GLN A 1 89 ? 1.274 9.942 7.613 1.00 92.50 89 GLN A N 1
ATOM 726 C CA . GLN A 1 89 ? 1.566 10.817 8.758 1.00 92.50 89 GLN A CA 1
ATOM 727 C C . GLN A 1 89 ? 2.352 10.130 9.882 1.00 92.50 89 GLN A C 1
ATOM 729 O O . GLN A 1 89 ? 3.041 10.812 10.638 1.00 92.50 89 GLN A O 1
ATOM 734 N N . SER A 1 90 ? 2.297 8.801 9.980 1.00 91.44 90 SER A N 1
ATOM 735 C CA . SER A 1 90 ? 2.970 8.046 11.043 1.00 91.44 90 SER A CA 1
ATOM 736 C C . SER A 1 90 ? 4.399 7.698 10.640 1.00 91.44 90 SER A C 1
ATOM 738 O O . SER A 1 90 ? 4.627 6.987 9.656 1.00 91.44 90 SER A O 1
ATOM 740 N N . LYS A 1 91 ? 5.376 8.159 11.421 1.00 85.56 91 LYS A N 1
ATOM 741 C CA . LYS A 1 91 ? 6.801 7.935 11.132 1.00 85.56 91 LYS A CA 1
ATOM 742 C C . LYS A 1 91 ? 7.305 6.647 11.766 1.00 85.56 91 LYS A C 1
ATOM 744 O O . LYS A 1 91 ? 8.204 6.008 11.221 1.00 85.56 91 LYS A O 1
ATOM 749 N N . ARG A 1 92 ? 6.722 6.260 12.901 1.00 90.81 92 ARG A N 1
ATOM 750 C CA . ARG A 1 92 ? 7.122 5.079 13.672 1.00 90.81 92 ARG A CA 1
ATOM 751 C C . ARG A 1 92 ? 6.104 3.947 13.538 1.00 90.81 92 ARG A C 1
ATOM 753 O O . ARG A 1 92 ? 4.923 4.190 13.294 1.00 90.81 92 ARG A O 1
ATOM 760 N N . SER A 1 93 ? 6.567 2.712 13.697 1.00 89.50 93 SER A N 1
ATOM 761 C CA . SER A 1 93 ? 5.722 1.509 13.674 1.00 8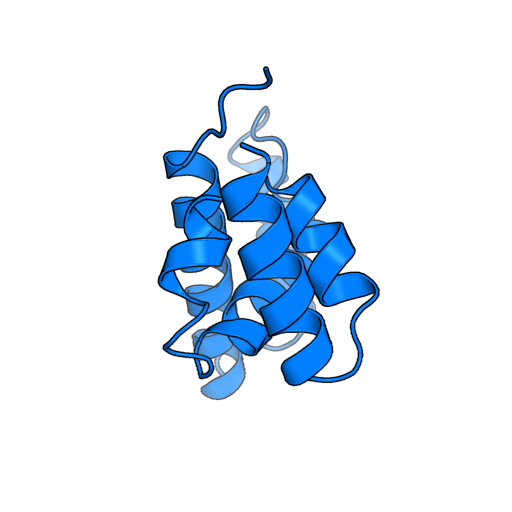9.50 93 SER A CA 1
ATOM 762 C C . SER A 1 93 ? 4.670 1.520 14.781 1.00 89.50 93 SER A C 1
ATOM 764 O O . SER A 1 93 ? 3.521 1.163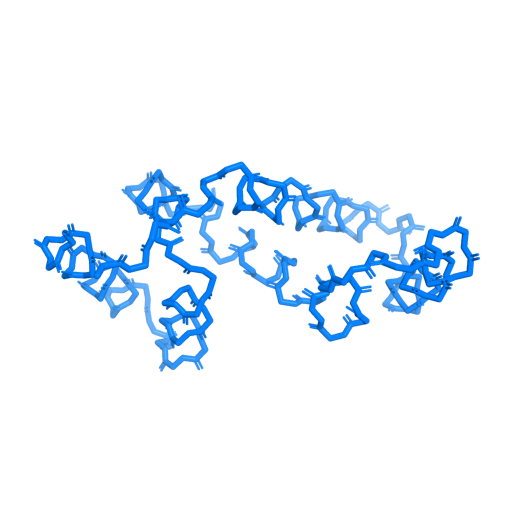 14.545 1.00 89.50 93 SER A O 1
ATOM 766 N N . GLU A 1 94 ? 5.022 2.010 15.967 1.00 91.44 94 GLU A N 1
ATOM 767 C CA . GLU A 1 94 ? 4.128 2.074 17.124 1.00 91.44 94 GLU A CA 1
ATOM 768 C C . GLU A 1 94 ? 2.984 3.073 16.900 1.00 91.44 94 GLU A C 1
ATOM 770 O O . GLU A 1 94 ? 1.840 2.799 17.256 1.00 91.44 94 GLU A O 1
ATOM 775 N N . GLU A 1 95 ? 3.276 4.212 16.258 1.00 93.12 95 GLU A N 1
ATOM 776 C CA . GLU A 1 95 ? 2.266 5.204 15.862 1.00 93.12 95 GLU A CA 1
ATOM 777 C C . GLU A 1 95 ? 1.284 4.596 14.856 1.00 93.12 95 GLU A C 1
ATOM 779 O O . GLU A 1 95 ? 0.068 4.704 15.028 1.00 93.12 95 GLU A O 1
ATOM 784 N N . ARG A 1 96 ? 1.805 3.899 13.833 1.00 93.62 96 ARG A N 1
ATOM 785 C CA . ARG A 1 96 ? 0.971 3.193 12.852 1.00 93.62 96 ARG A CA 1
ATOM 786 C C . ARG A 1 96 ? 0.072 2.172 13.532 1.00 93.62 96 ARG A C 1
ATOM 788 O O . ARG A 1 96 ? -1.131 2.182 13.287 1.00 93.62 96 ARG A O 1
ATOM 795 N N . GLU A 1 97 ? 0.627 1.321 14.393 1.00 93.44 97 GLU A N 1
ATOM 796 C CA . GLU A 1 97 ? -0.148 0.304 15.105 1.00 93.44 97 GLU A CA 1
ATOM 797 C C . GLU A 1 97 ? -1.264 0.925 15.950 1.00 93.44 97 GLU A C 1
ATOM 799 O O . GLU A 1 97 ? -2.410 0.469 15.876 1.00 93.44 97 GLU A O 1
ATOM 804 N N . PHE A 1 98 ? -0.958 1.985 16.699 1.00 93.94 98 PHE A N 1
ATOM 805 C CA . PHE A 1 98 ? -1.942 2.703 17.503 1.00 93.94 98 PHE A CA 1
ATOM 806 C C . PHE A 1 98 ? -3.112 3.214 16.649 1.00 93.94 98 PHE A C 1
ATOM 808 O O . PHE A 1 98 ? -4.269 2.889 16.928 1.00 93.94 98 PHE A O 1
ATOM 815 N N . TYR A 1 99 ? -2.829 3.950 15.568 1.00 94.25 99 TYR A N 1
ATOM 816 C CA . TYR A 1 99 ? -3.878 4.535 14.730 1.00 94.25 99 TYR A CA 1
ATOM 817 C C . TYR A 1 99 ? -4.654 3.503 13.910 1.00 94.25 99 TYR A C 1
ATOM 819 O O . TYR A 1 99 ? -5.855 3.681 13.698 1.00 94.25 99 TYR A O 1
ATOM 827 N N . VAL A 1 100 ? -4.013 2.412 13.474 1.00 94.06 100 VAL A N 1
ATOM 828 C CA . VAL A 1 100 ? -4.710 1.299 12.810 1.00 94.06 100 VAL A CA 1
ATOM 829 C C . VAL A 1 100 ? -5.717 0.668 13.764 1.00 94.06 100 VAL A C 1
ATOM 831 O O . VAL A 1 100 ? -6.878 0.502 13.394 1.00 94.06 100 VAL A O 1
ATOM 834 N N . ARG A 1 101 ? -5.305 0.348 14.998 1.00 93.44 101 ARG A N 1
ATOM 835 C CA . ARG A 1 101 ? -6.196 -0.256 16.000 1.00 93.44 101 ARG A CA 1
ATOM 836 C C . ARG A 1 101 ? -7.355 0.669 16.356 1.00 93.44 101 ARG A C 1
ATOM 838 O O . ARG A 1 101 ? -8.495 0.213 16.357 1.00 93.44 101 ARG A O 1
ATOM 845 N N . LEU A 1 102 ? -7.074 1.952 16.580 1.00 93.25 102 LEU A N 1
ATOM 846 C CA . LEU A 1 102 ? -8.098 2.959 16.859 1.00 93.25 102 LEU A CA 1
ATOM 847 C C . LEU A 1 102 ? -9.115 3.056 15.710 1.00 93.25 102 LEU A C 1
ATOM 849 O O . LEU A 1 102 ? -10.319 3.005 15.934 1.00 93.25 102 LEU A O 1
ATOM 853 N N . SER A 1 103 ? -8.638 3.094 14.462 1.00 91.31 103 SER A N 1
ATOM 854 C CA . SER A 1 103 ? -9.500 3.203 13.274 1.00 91.31 103 SER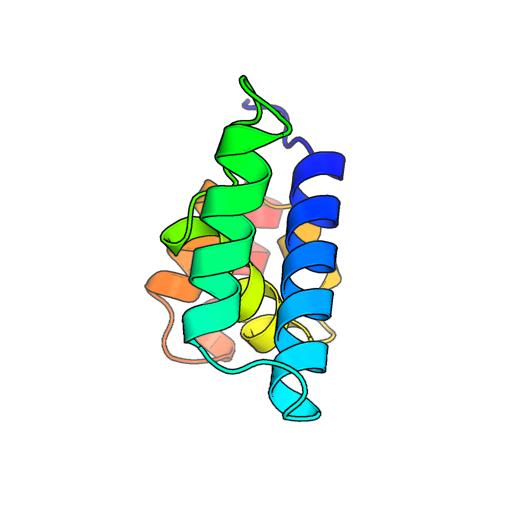 A CA 1
ATOM 855 C C . SER A 1 103 ? -10.371 1.966 13.025 1.00 91.31 103 SER A C 1
ATOM 857 O O . SER A 1 103 ? -11.390 2.064 12.345 1.00 91.31 103 SER A O 1
ATOM 859 N N . VAL A 1 104 ? -9.965 0.792 13.522 1.00 88.81 104 VAL A N 1
ATOM 860 C CA . VAL A 1 104 ? -10.781 -0.432 13.468 1.00 88.81 104 VAL A CA 1
ATOM 861 C C . VAL A 1 104 ? -11.861 -0.435 14.553 1.00 88.81 104 VAL A C 1
ATOM 863 O O . VAL A 1 104 ? -12.935 -0.971 14.308 1.00 88.81 104 VAL A O 1
ATOM 866 N N . GLN A 1 105 ? -11.594 0.148 15.727 1.00 86.12 105 GLN A N 1
ATOM 867 C CA . GLN A 1 105 ? -12.548 0.212 16.843 1.00 86.12 105 GLN A CA 1
ATOM 868 C C . GLN A 1 105 ? -13.689 1.207 16.601 1.00 86.12 105 GLN A C 1
ATOM 870 O O . GLN A 1 105 ? -14.820 0.934 16.983 1.00 86.12 105 GLN A O 1
ATOM 875 N N . GLU A 1 106 ? -13.406 2.328 15.939 1.00 78.75 106 GLU A N 1
ATOM 876 C CA . GLU A 1 106 ? -14.373 3.402 15.641 1.00 78.75 106 GLU A CA 1
ATOM 877 C C . GLU A 1 106 ? -15.261 3.114 14.408 1.00 78.75 106 GLU A C 1
ATOM 879 O O . GLU A 1 106 ? -15.874 4.020 13.836 1.00 78.75 106 GLU A O 1
ATOM 884 N N . LYS A 1 107 ? -15.277 1.865 13.937 1.00 59.94 107 LYS A N 1
ATOM 885 C CA . LYS A 1 107 ? -15.863 1.450 12.661 1.00 59.94 107 LYS A CA 1
ATOM 886 C C . LYS A 1 107 ? -17.245 0.828 12.831 1.00 59.94 107 LYS A C 1
ATOM 888 O O . LYS A 1 107 ? -18.115 1.154 11.990 1.00 59.94 107 LY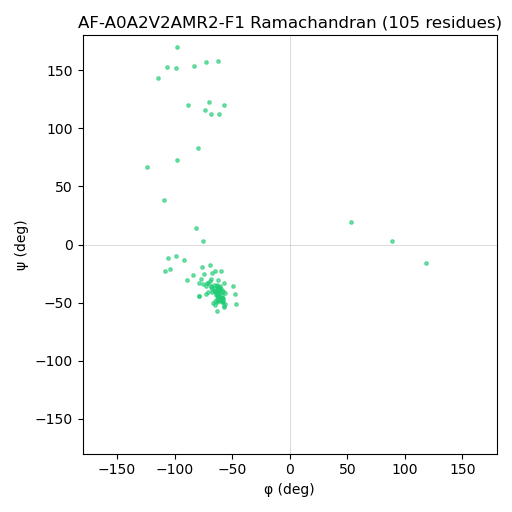S A O 1
#

Radius of gyration: 14.36 Å; Cα contacts (8 Å, |Δi|>4): 95; chains: 1; bounding box: 37×20×40 Å

Solvent-accessible surface area (backbone atoms only — not comparable to full-atom values): 6052 Å² total; per-residue (Å²): 134,84,82,58,59,46,68,59,39,48,48,37,39,52,52,5,46,52,53,48,55,35,42,75,70,64,76,37,58,84,65,48,56,45,52,49,22,52,48,45,52,69,78,37,77,83,70,76,79,54,44,45,72,43,48,52,49,21,24,49,55,25,68,69,30,75,78,37,74,87,46,44,70,53,58,42,65,42,43,72,67,57,49,53,51,40,70,71,70,38,88,46,72,67,54,36,51,51,52,52,53,52,60,61,72,79,104

Foldseek 3Di:
DPQAPLVVLVVLLVLLVVVLVCVVVVVDDLVVLQVVLVVCCVPPVPDPQSHSVSSVVSVLLNVLCVPVVVLVVLLSNAHPVLSCVLSVPDPDPVSSVVSSVVRSVVD

Mean predicted aligned error: 4.52 Å

Nearest PDB structures (foldseek):
  1i49-assembly1_B  TM=2.789E-01  e=1.427E+00  Homo sapiens
  1i4d-assembly1_B  TM=2.714E-01  e=2.464E+00  Homo sapiens
  1i4t-assembly2_A-2  TM=2.336E-01  e=2.091E+00  Homo sapiens
  1i4l-assembly2_A-2  TM=2.349E-01  e=4.028E+00  Homo sapiens
  1i4d-assembly1_A  TM=2.777E-01  e=7.759E+00  Homo sapiens